Protein AF-A0A1F7TMH5-F1 (afdb_monomer_lite)

Radius of gyration: 15.03 Å; chains: 1; bounding box: 44×24×36 Å

Structure (mmCIF, N/CA/C/O backbone):
data_AF-A0A1F7TMH5-F1
#
_entry.id   AF-A0A1F7TMH5-F1
#
loop_
_atom_site.group_PDB
_atom_site.id
_atom_site.type_symbol
_atom_site.label_atom_id
_atom_site.label_alt_id
_atom_site.label_comp_id
_atom_site.label_asym_id
_atom_site.label_entity_id
_atom_site.label_seq_id
_atom_site.pdbx_PDB_ins_code
_atom_site.Cartn_x
_atom_site.Cartn_y
_atom_site.Cartn_z
_atom_site.occupancy
_atom_site.B_iso_or_equiv
_atom_site.auth_seq_id
_atom_site.auth_comp_id
_atom_site.auth_asym_id
_atom_site.auth_atom_id
_atom_site.pdbx_PDB_model_num
ATOM 1 N N . MET A 1 1 ? -27.586 -12.583 -5.499 1.00 42.78 1 MET A N 1
ATOM 2 C CA . MET A 1 1 ? -27.350 -11.183 -5.084 1.00 42.78 1 MET A CA 1
ATOM 3 C C . MET A 1 1 ? -25.896 -10.852 -5.382 1.00 42.78 1 MET A C 1
ATOM 5 O O . MET A 1 1 ? -25.031 -11.524 -4.844 1.00 42.78 1 MET A O 1
ATOM 9 N N . GLN A 1 2 ? -25.620 -9.915 -6.294 1.00 40.44 2 GLN A N 1
ATOM 10 C CA . GLN A 1 2 ? -24.253 -9.453 -6.565 1.00 40.44 2 GLN A CA 1
ATOM 11 C C . GLN A 1 2 ? -23.929 -8.322 -5.586 1.00 40.44 2 GLN A C 1
ATOM 13 O O . GLN A 1 2 ? -24.571 -7.273 -5.637 1.00 40.44 2 GLN A O 1
ATOM 18 N N . MET A 1 3 ? -22.976 -8.540 -4.679 1.00 44.62 3 MET A N 1
ATOM 19 C CA . MET A 1 3 ? -22.433 -7.465 -3.851 1.00 44.62 3 MET A CA 1
ATOM 20 C C . MET A 1 3 ? -21.598 -6.561 -4.757 1.00 44.62 3 MET A C 1
ATOM 22 O O . MET A 1 3 ? -20.544 -6.957 -5.246 1.00 44.62 3 MET A O 1
ATOM 26 N N . LYS A 1 4 ? -22.110 -5.362 -5.045 1.00 40.31 4 LYS A N 1
ATOM 27 C CA . LYS A 1 4 ? -21.350 -4.322 -5.738 1.00 40.31 4 LYS A CA 1
ATOM 28 C C . LYS A 1 4 ? -20.372 -3.732 -4.725 1.00 40.31 4 LYS A C 1
ATOM 30 O O . LYS A 1 4 ? -20.786 -2.970 -3.858 1.00 40.31 4 LYS A O 1
ATOM 35 N N . SER A 1 5 ? -19.100 -4.105 -4.814 1.00 40.12 5 SER A N 1
ATOM 36 C C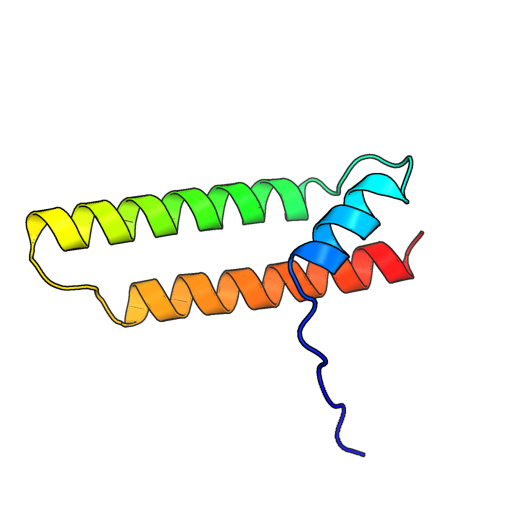A . SER A 1 5 ? -18.022 -3.447 -4.076 1.00 40.12 5 SER A CA 1
ATOM 37 C C . SER A 1 5 ? -17.892 -2.016 -4.596 1.00 40.12 5 SER A C 1
ATOM 39 O O . SER A 1 5 ? -17.457 -1.796 -5.728 1.00 40.12 5 SER A O 1
ATOM 41 N N . VAL A 1 6 ? -18.344 -1.043 -3.807 1.00 53.25 6 VAL A N 1
ATOM 42 C CA . VAL A 1 6 ? -18.168 0.376 -4.125 1.00 53.25 6 VAL A CA 1
ATOM 43 C C . VAL A 1 6 ? -16.713 0.732 -3.809 1.00 53.25 6 VAL A C 1
ATOM 45 O O . VAL A 1 6 ? -16.298 0.525 -2.670 1.00 53.25 6 VAL A O 1
ATOM 48 N N . PRO A 1 7 ? -15.924 1.239 -4.772 1.00 52.22 7 PRO A N 1
ATOM 49 C CA . PRO A 1 7 ? -14.563 1.672 -4.491 1.00 52.22 7 PRO A CA 1
ATOM 50 C C . PRO A 1 7 ? -14.604 2.871 -3.537 1.00 52.22 7 PRO A C 1
ATOM 52 O O . PRO A 1 7 ? -15.214 3.901 -3.840 1.00 52.22 7 PRO A O 1
ATOM 55 N N . ILE A 1 8 ? -13.981 2.727 -2.368 1.00 59.72 8 ILE A N 1
ATOM 56 C CA . ILE A 1 8 ? -13.823 3.819 -1.409 1.00 59.72 8 ILE A CA 1
ATOM 57 C C . ILE A 1 8 ? -12.823 4.801 -2.024 1.00 59.72 8 ILE A C 1
ATOM 59 O O . ILE A 1 8 ? -11.697 4.444 -2.358 1.00 59.72 8 ILE A O 1
ATOM 63 N N . THR A 1 9 ? -13.240 6.046 -2.247 1.00 67.38 9 THR A N 1
ATOM 64 C CA . THR A 1 9 ? -12.351 7.067 -2.816 1.00 67.38 9 THR A CA 1
ATOM 65 C C . THR A 1 9 ? -11.422 7.634 -1.740 1.00 67.38 9 THR A C 1
ATOM 67 O O . THR A 1 9 ? -11.774 7.668 -0.562 1.00 67.38 9 THR A O 1
ATOM 70 N N . GLN A 1 10 ? -10.252 8.149 -2.134 1.00 56.06 10 GLN A N 1
ATOM 71 C CA . GLN A 1 10 ? -9.290 8.774 -1.208 1.00 56.06 10 GLN A CA 1
ATOM 72 C C . GLN A 1 10 ? -9.926 9.883 -0.347 1.00 56.06 10 GLN A C 1
ATOM 74 O O . GLN A 1 10 ? -9.637 10.002 0.836 1.00 56.06 10 GLN A O 1
ATOM 79 N N . ALA A 1 11 ? -10.878 10.637 -0.902 1.00 55.94 11 ALA A N 1
ATOM 80 C CA . ALA A 1 11 ? -11.623 11.659 -0.167 1.00 55.94 11 ALA A CA 1
ATOM 81 C C . ALA A 1 11 ? -12.535 11.087 0.938 1.00 55.94 11 ALA A C 1
ATOM 83 O O . ALA A 1 11 ? -12.857 11.784 1.902 1.00 55.94 11 ALA A O 1
ATOM 84 N N . VAL A 1 12 ? -12.980 9.835 0.795 1.00 63.16 12 VAL A N 1
ATOM 85 C CA . VAL A 1 12 ? -13.735 9.114 1.826 1.00 63.16 12 VAL A CA 1
ATOM 86 C C . VAL A 1 12 ? -12.780 8.624 2.912 1.00 63.16 12 VAL A C 1
ATOM 88 O O . VAL A 1 12 ? -13.078 8.838 4.083 1.00 63.16 12 VAL A O 1
ATOM 91 N N . LEU A 1 13 ? -11.608 8.092 2.545 1.00 59.75 13 LEU A N 1
ATOM 92 C CA . LEU A 1 13 ? -10.548 7.727 3.498 1.00 59.75 13 LEU A CA 1
ATOM 93 C C . LEU A 1 13 ? -10.120 8.927 4.363 1.00 59.75 13 LEU A C 1
ATOM 95 O O . LEU A 1 13 ? -10.112 8.828 5.587 1.00 59.75 13 LEU A O 1
ATOM 99 N N . ASP A 1 14 ? -9.895 10.092 3.750 1.00 61.28 14 ASP A N 1
ATOM 100 C CA . ASP A 1 14 ? -9.508 11.319 4.461 1.00 61.28 14 ASP A CA 1
ATOM 101 C C . ASP A 1 14 ? -10.617 11.846 5.394 1.00 61.28 14 ASP A C 1
ATOM 103 O O . ASP A 1 14 ? -10.344 12.482 6.415 1.00 61.28 14 ASP A O 1
ATOM 107 N N . LYS A 1 15 ? -11.893 11.612 5.051 1.00 59.25 15 LYS A N 1
ATOM 108 C CA . LYS A 1 15 ? -13.036 11.950 5.917 1.00 59.25 15 LYS A CA 1
ATOM 109 C C . LYS A 1 15 ? -13.163 10.991 7.094 1.00 59.25 15 LYS A C 1
ATOM 111 O O . LYS A 1 15 ? -13.482 11.446 8.189 1.00 59.25 15 LYS A O 1
ATOM 116 N N . ILE A 1 16 ? -12.908 9.704 6.875 1.00 60.81 16 ILE A N 1
ATOM 117 C CA . ILE A 1 16 ? -12.910 8.674 7.918 1.00 60.81 16 ILE A CA 1
ATOM 118 C C . ILE A 1 16 ? -11.808 8.958 8.943 1.00 60.81 16 ILE A C 1
ATOM 120 O O . ILE A 1 16 ? -12.095 8.983 10.141 1.00 60.81 16 ILE A O 1
ATOM 124 N N . ASP A 1 17 ? -10.600 9.292 8.476 1.00 56.91 17 ASP A N 1
ATOM 125 C CA . ASP A 1 17 ? -9.471 9.688 9.330 1.00 56.91 17 ASP A CA 1
ATOM 126 C C . ASP A 1 17 ? -9.798 10.923 10.197 1.00 56.91 17 ASP A C 1
ATOM 128 O O . ASP A 1 17 ? -9.285 11.055 11.305 1.00 56.91 17 ASP A O 1
ATOM 132 N N . ARG A 1 18 ? -10.684 11.822 9.738 1.00 57.38 18 ARG A N 1
ATOM 133 C CA . ARG A 1 18 ? -11.131 12.998 10.513 1.00 57.38 18 ARG A CA 1
ATOM 134 C C . ARG A 1 18 ? -12.324 12.739 11.433 1.00 57.38 18 ARG A C 1
ATOM 136 O O . ARG A 1 18 ? -12.529 13.516 12.363 1.00 57.38 18 ARG A O 1
ATOM 143 N N . GLN A 1 19 ? -13.150 11.730 11.153 1.00 56.06 19 GLN A N 1
ATOM 144 C CA . GLN A 1 19 ? -14.398 11.487 11.889 1.00 56.06 19 GLN A CA 1
ATOM 145 C C . GLN A 1 19 ? -14.250 10.503 13.051 1.00 56.06 19 GLN A C 1
ATOM 147 O O . GLN A 1 19 ? -15.090 10.522 13.950 1.00 56.06 19 GLN A O 1
ATOM 152 N N . ARG A 1 20 ? -13.180 9.701 13.102 1.00 57.94 20 ARG A N 1
ATOM 153 C CA . ARG A 1 20 ? -12.899 8.838 14.255 1.00 57.94 20 ARG A CA 1
ATOM 154 C C . ARG A 1 20 ? -11.834 9.421 15.175 1.00 57.94 20 ARG A C 1
ATOM 156 O O . ARG A 1 20 ? -10.706 9.658 14.772 1.00 57.94 20 ARG A O 1
ATOM 163 N N . GLN A 1 21 ? -12.187 9.576 16.450 1.00 54.97 21 GLN A N 1
ATOM 164 C CA . GLN A 1 21 ? -11.281 9.990 17.532 1.00 54.97 21 GLN A CA 1
ATOM 165 C C . GLN A 1 21 ? -10.482 8.813 18.142 1.00 54.97 21 GLN A C 1
ATOM 167 O O . GLN A 1 21 ? -9.994 8.917 19.264 1.00 54.97 21 GLN A O 1
ATOM 172 N N . GLY A 1 22 ? -10.370 7.678 17.441 1.00 61.94 22 GLY A N 1
ATOM 173 C CA . GLY A 1 22 ? -9.644 6.487 17.903 1.00 61.94 22 GLY A CA 1
ATOM 174 C C . GLY A 1 22 ? -8.337 6.278 17.130 1.00 61.94 22 GLY A C 1
ATOM 175 O O . GLY A 1 22 ? -8.276 6.639 15.954 1.00 61.94 22 GLY A O 1
ATOM 176 N N . PRO A 1 23 ? -7.293 5.698 17.748 1.00 70.75 23 PRO A N 1
ATOM 177 C CA . PRO A 1 23 ? -6.048 5.411 17.047 1.00 70.75 23 PRO A CA 1
ATOM 178 C C . PRO A 1 23 ? -6.298 4.437 15.889 1.00 70.75 23 PRO A C 1
ATOM 180 O O . PRO A 1 23 ? -7.031 3.456 16.029 1.00 70.75 23 PRO A O 1
ATOM 183 N N . MET A 1 24 ? -5.683 4.718 14.740 1.00 80.81 24 MET A N 1
ATOM 184 C CA . MET A 1 24 ? -5.724 3.840 13.571 1.00 80.81 24 MET A CA 1
ATOM 185 C C . MET A 1 24 ? -5.135 2.460 13.931 1.00 80.81 24 MET A C 1
ATOM 187 O O . MET A 1 24 ? -4.070 2.415 14.553 1.00 80.81 24 MET A O 1
ATOM 191 N N . PRO A 1 25 ? -5.787 1.345 13.547 1.00 88.19 25 PRO A N 1
ATOM 192 C CA . PRO A 1 25 ? -5.272 0.003 13.780 1.00 88.19 25 PRO A CA 1
ATOM 193 C C . PRO A 1 25 ? -3.835 -0.167 13.258 1.00 88.19 25 PRO A C 1
ATOM 195 O O . PRO A 1 25 ? -3.552 0.247 12.125 1.00 88.19 25 PRO A O 1
ATOM 198 N N . PRO A 1 26 ? -2.927 -0.794 14.029 1.00 89.88 26 PRO A N 1
ATOM 199 C CA . PRO A 1 26 ? -1.543 -1.016 13.611 1.00 89.88 26 PRO A CA 1
ATOM 200 C C . PRO A 1 26 ? -1.414 -1.748 12.269 1.00 89.88 26 PRO A C 1
ATOM 202 O O . PRO A 1 26 ? -0.479 -1.491 11.514 1.00 89.88 26 PRO A O 1
ATOM 205 N N . GLU A 1 27 ? -2.359 -2.630 11.937 1.00 91.81 27 GLU A N 1
ATOM 206 C CA . GLU A 1 27 ? -2.377 -3.371 10.675 1.00 91.81 27 GLU A CA 1
ATOM 207 C C . GLU A 1 27 ? -2.601 -2.455 9.465 1.00 91.81 27 GLU A C 1
ATOM 209 O O . GLU A 1 27 ? -2.002 -2.677 8.413 1.00 91.81 27 GLU A O 1
ATOM 214 N N . ILE A 1 28 ? -3.426 -1.411 9.615 1.00 91.25 28 ILE A N 1
ATOM 215 C CA . ILE A 1 28 ? -3.671 -0.408 8.567 1.00 91.25 28 ILE A CA 1
ATOM 216 C C . ILE A 1 28 ? -2.409 0.426 8.353 1.00 91.25 28 ILE A C 1
ATOM 218 O O . ILE A 1 28 ? -1.995 0.628 7.212 1.00 91.25 28 ILE A O 1
ATOM 222 N N . ILE A 1 29 ? -1.770 0.870 9.440 1.00 91.69 29 ILE A N 1
ATOM 223 C CA . ILE A 1 29 ? -0.531 1.659 9.378 1.00 91.69 29 ILE A CA 1
ATOM 224 C C . ILE A 1 29 ? 0.565 0.855 8.676 1.00 91.69 29 ILE A C 1
ATOM 226 O O . ILE A 1 29 ? 1.132 1.314 7.686 1.00 91.69 29 ILE A O 1
ATOM 230 N N . LYS A 1 30 ? 0.801 -0.379 9.131 1.00 94.94 30 LYS A N 1
ATOM 231 C CA . LYS A 1 30 ? 1.823 -1.259 8.564 1.00 94.94 30 LYS A CA 1
ATOM 232 C C . LYS A 1 30 ? 1.588 -1.529 7.077 1.00 94.94 30 LYS A C 1
ATOM 234 O O . LYS A 1 30 ? 2.519 -1.453 6.283 1.00 94.94 30 LYS A O 1
ATOM 239 N N . LEU A 1 31 ? 0.347 -1.811 6.679 1.00 95.38 31 LEU A N 1
ATOM 240 C CA . LEU A 1 31 ? 0.040 -2.089 5.277 1.00 95.38 31 LEU A CA 1
ATOM 241 C C . LEU A 1 31 ? 0.213 -0.845 4.389 1.00 95.38 31 LEU A C 1
ATOM 243 O O . LEU A 1 31 ? 0.653 -0.971 3.248 1.00 95.38 31 LEU A O 1
ATOM 247 N N . LYS A 1 32 ? -0.073 0.360 4.903 1.00 93.00 32 LYS A N 1
ATOM 248 C CA . LYS A 1 32 ? 0.219 1.620 4.196 1.00 93.00 32 LYS A CA 1
ATOM 249 C C . LYS A 1 32 ? 1.720 1.799 3.972 1.00 93.00 32 LYS A C 1
ATOM 251 O O . LYS A 1 32 ? 2.121 2.143 2.862 1.00 93.00 32 LYS A O 1
ATOM 256 N N . GLU A 1 33 ? 2.541 1.521 4.983 1.00 95.38 33 GLU A N 1
ATOM 257 C CA . GLU A 1 33 ? 4.004 1.565 4.857 1.00 95.38 33 GLU A CA 1
ATOM 258 C C . GLU A 1 33 ? 4.525 0.537 3.841 1.00 95.38 33 GLU A C 1
ATOM 260 O O . GLU A 1 33 ? 5.380 0.864 3.019 1.00 95.38 33 GLU A O 1
ATOM 265 N N . GLU A 1 34 ? 3.986 -0.685 3.838 1.00 96.00 34 GLU A N 1
ATOM 266 C CA . GLU A 1 34 ? 4.345 -1.724 2.861 1.00 96.00 34 GLU A CA 1
ATOM 267 C C . GLU A 1 34 ? 3.985 -1.312 1.420 1.00 96.00 34 GLU A C 1
ATOM 269 O O . GLU A 1 34 ? 4.795 -1.487 0.504 1.00 96.00 34 GLU A O 1
ATOM 274 N N . ILE A 1 35 ? 2.805 -0.714 1.208 1.00 94.38 35 ILE A N 1
ATOM 275 C CA . ILE A 1 35 ? 2.381 -0.191 -0.103 1.00 94.38 35 ILE A CA 1
ATOM 276 C C . ILE A 1 35 ? 3.329 0.908 -0.586 1.00 94.38 35 ILE A C 1
ATOM 278 O O . ILE A 1 35 ? 3.732 0.899 -1.753 1.00 94.38 35 ILE A O 1
ATOM 282 N N . GLU A 1 36 ? 3.696 1.838 0.294 1.00 94.75 36 GLU A N 1
ATOM 283 C CA . GLU A 1 36 ? 4.620 2.929 -0.021 1.00 94.75 36 GLU A CA 1
ATOM 284 C C . GLU A 1 36 ? 5.994 2.379 -0.432 1.00 94.75 36 GLU A C 1
ATOM 286 O O . GLU A 1 36 ? 6.520 2.728 -1.489 1.00 94.75 36 GLU A O 1
ATOM 291 N N . GLN A 1 37 ? 6.541 1.431 0.336 1.00 95.06 37 GLN A N 1
ATOM 292 C CA . GLN A 1 37 ? 7.826 0.796 0.028 1.00 95.06 37 GLN A CA 1
ATOM 293 C C . GLN A 1 37 ? 7.819 0.078 -1.328 1.00 95.06 37 GLN A C 1
ATOM 295 O O . GLN A 1 37 ? 8.765 0.218 -2.106 1.00 95.06 37 GLN A O 1
ATOM 300 N N . GLN A 1 38 ? 6.760 -0.677 -1.639 1.00 92.81 38 GLN A N 1
ATOM 301 C CA . GLN A 1 38 ? 6.642 -1.377 -2.923 1.00 92.81 38 GLN A CA 1
ATOM 302 C C . GLN A 1 38 ? 6.455 -0.411 -4.094 1.00 92.81 38 GLN A C 1
ATOM 304 O O . GLN A 1 38 ? 7.016 -0.634 -5.167 1.00 92.81 38 GLN A O 1
ATOM 309 N N . THR A 1 39 ? 5.724 0.686 -3.888 1.00 92.88 39 THR A N 1
ATOM 310 C CA . THR A 1 39 ? 5.553 1.735 -4.902 1.00 92.88 39 THR A CA 1
ATOM 311 C C . THR A 1 39 ? 6.896 2.395 -5.213 1.00 92.88 39 THR A C 1
ATOM 313 O O . THR A 1 39 ? 7.309 2.419 -6.372 1.00 92.88 39 THR A O 1
ATOM 316 N N . GLN A 1 40 ? 7.647 2.803 -4.185 1.00 93.94 40 GLN A N 1
ATOM 317 C CA . GLN A 1 40 ? 8.984 3.383 -4.347 1.00 93.94 40 GLN A CA 1
ATOM 318 C C . GLN A 1 40 ? 9.973 2.409 -4.999 1.00 93.94 40 GLN A C 1
ATOM 320 O O . GLN A 1 40 ? 10.819 2.813 -5.799 1.00 93.94 40 GLN A O 1
ATOM 325 N N . LEU A 1 41 ? 9.894 1.115 -4.671 1.00 91.25 41 LEU A N 1
ATOM 326 C CA . LEU A 1 41 ? 10.699 0.089 -5.332 1.00 91.25 41 LEU A CA 1
ATOM 327 C C . LEU A 1 41 ? 10.339 -0.017 -6.819 1.00 91.25 41 LEU A C 1
ATOM 329 O O . LEU A 1 41 ? 11.236 -0.052 -7.660 1.00 91.25 41 LEU A O 1
ATOM 333 N N . GLY A 1 42 ? 9.046 -0.029 -7.144 1.00 91.44 42 GLY A N 1
ATOM 334 C CA . GLY A 1 42 ? 8.551 -0.051 -8.519 1.00 91.44 42 GLY A CA 1
ATOM 335 C C . GLY A 1 42 ? 9.020 1.151 -9.334 1.00 91.44 42 GLY A C 1
ATOM 336 O O . GLY A 1 42 ? 9.494 0.985 -10.457 1.00 91.44 42 GLY A O 1
ATOM 337 N N . GLU A 1 43 ? 8.967 2.347 -8.751 1.00 92.19 43 GLU A N 1
ATOM 338 C CA . GLU A 1 43 ? 9.465 3.579 -9.366 1.00 92.19 43 GLU A CA 1
ATOM 339 C C . GLU A 1 43 ? 10.977 3.531 -9.606 1.00 92.19 43 GLU A C 1
ATOM 341 O O . GLU A 1 43 ? 11.434 3.815 -10.713 1.00 92.19 43 GLU A O 1
ATOM 346 N N . LYS A 1 44 ? 11.765 3.099 -8.612 1.00 92.25 44 LYS A N 1
ATOM 347 C CA . LYS A 1 44 ? 13.220 2.919 -8.767 1.00 92.25 44 LYS A CA 1
ATOM 348 C C . LYS A 1 44 ? 13.543 1.919 -9.873 1.00 92.25 44 LYS A C 1
ATOM 350 O O . LYS A 1 44 ? 14.409 2.182 -10.703 1.00 92.25 44 LYS A O 1
ATOM 355 N N . MET A 1 45 ? 12.836 0.792 -9.914 1.00 89.25 45 MET A N 1
ATOM 356 C CA . MET A 1 45 ? 13.015 -0.219 -10.957 1.00 89.25 45 MET A CA 1
ATOM 357 C C . MET A 1 45 ? 12.663 0.324 -12.342 1.00 89.25 45 MET A C 1
ATOM 359 O O . MET A 1 45 ? 13.395 0.063 -13.296 1.00 89.25 45 MET A O 1
ATOM 363 N N . TYR A 1 46 ? 11.597 1.116 -12.455 1.00 91.50 46 TYR A N 1
ATOM 364 C CA . TYR A 1 46 ? 11.226 1.770 -13.705 1.00 91.50 46 TYR A CA 1
ATOM 365 C C . TYR A 1 46 ? 12.299 2.763 -14.165 1.00 91.50 46 TYR A C 1
ATOM 367 O O . TYR A 1 46 ? 12.692 2.735 -15.327 1.00 91.50 46 TYR A O 1
ATOM 375 N N . VAL A 1 47 ? 12.839 3.579 -13.256 1.00 92.94 47 VAL A N 1
ATOM 376 C CA . VAL A 1 47 ? 13.941 4.505 -13.567 1.00 92.94 47 VAL A CA 1
ATOM 377 C C . VAL A 1 47 ? 15.188 3.757 -14.049 1.00 92.94 47 VAL A C 1
ATOM 379 O O . VAL A 1 47 ? 15.844 4.208 -14.984 1.00 92.94 47 VAL A O 1
ATOM 382 N N . LEU A 1 48 ? 15.513 2.612 -13.441 1.00 91.62 48 LEU A N 1
ATOM 383 C CA . LEU A 1 48 ? 16.708 1.834 -13.785 1.00 91.62 48 LEU A CA 1
ATOM 384 C C . LEU A 1 48 ? 16.566 1.024 -15.078 1.00 91.62 48 LEU A C 1
ATOM 386 O O . LEU A 1 48 ? 17.542 0.855 -15.803 1.00 91.62 48 LEU A O 1
ATOM 390 N N . THR A 1 49 ? 15.379 0.481 -15.348 1.00 90.94 49 THR A N 1
ATOM 391 C CA . THR A 1 49 ? 15.177 -0.516 -16.416 1.00 90.94 49 THR A CA 1
ATOM 392 C C . THR A 1 49 ? 14.304 -0.018 -17.566 1.00 90.94 49 THR A C 1
ATOM 394 O O . THR A 1 49 ? 14.235 -0.670 -18.604 1.00 90.94 49 THR A O 1
ATOM 397 N N . GLY A 1 50 ? 13.613 1.113 -17.395 1.00 90.81 50 GLY A N 1
ATOM 398 C CA . GLY A 1 50 ? 12.602 1.622 -18.326 1.00 90.81 50 GLY A CA 1
ATOM 399 C C . GLY A 1 50 ? 11.309 0.799 -18.362 1.00 90.81 50 GLY A C 1
ATOM 400 O O . GLY A 1 50 ? 10.411 1.110 -19.142 1.00 90.81 50 GLY A O 1
ATOM 401 N N . GLY A 1 51 ? 11.199 -0.253 -17.544 1.00 87.88 51 GLY A N 1
ATOM 402 C CA . GLY A 1 51 ? 10.067 -1.172 -17.521 1.00 87.88 51 GLY A CA 1
ATOM 403 C C . GLY A 1 51 ? 9.481 -1.324 -16.123 1.00 87.88 51 GLY A C 1
ATOM 404 O O . GLY A 1 51 ? 10.199 -1.356 -15.126 1.00 87.88 51 GLY A O 1
ATOM 405 N N . MET A 1 52 ? 8.155 -1.435 -16.043 1.00 85.19 52 MET A N 1
ATOM 406 C CA . MET A 1 52 ? 7.465 -1.753 -14.795 1.00 85.19 52 MET A CA 1
ATOM 407 C C . MET A 1 52 ? 7.048 -3.221 -14.807 1.00 85.19 52 MET A C 1
ATOM 409 O O . MET A 1 52 ? 6.385 -3.676 -15.738 1.00 85.19 52 MET A O 1
ATOM 413 N N . HIS A 1 53 ? 7.445 -3.974 -13.779 1.00 86.62 53 HIS A N 1
ATOM 414 C CA . HIS A 1 53 ? 7.136 -5.398 -13.704 1.00 86.62 53 HIS A CA 1
ATOM 415 C C . HIS A 1 53 ? 5.647 -5.598 -13.360 1.00 86.62 53 HIS A C 1
ATOM 417 O O . HIS A 1 53 ? 5.229 -5.186 -12.274 1.00 86.62 53 HIS A O 1
ATOM 423 N N . PRO A 1 54 ? 4.837 -6.269 -14.204 1.00 88.31 54 PRO A N 1
ATOM 424 C CA . PRO A 1 54 ? 3.396 -6.408 -13.968 1.00 88.31 54 PRO A CA 1
ATOM 425 C C . PRO A 1 54 ? 3.048 -7.055 -12.622 1.00 88.31 54 PRO A C 1
ATOM 427 O O . PRO A 1 54 ? 2.094 -6.647 -11.971 1.00 88.31 54 PRO A O 1
ATOM 430 N N . ALA A 1 55 ? 3.860 -8.013 -12.158 1.00 89.75 55 ALA A N 1
ATOM 431 C CA . ALA A 1 55 ? 3.656 -8.640 -10.849 1.00 89.75 55 ALA A CA 1
ATOM 432 C C . ALA A 1 55 ? 3.803 -7.660 -9.668 1.00 89.75 55 ALA A C 1
ATOM 434 O O . ALA A 1 55 ? 3.118 -7.821 -8.663 1.00 89.75 55 ALA A O 1
ATOM 435 N N . LEU A 1 56 ? 4.657 -6.636 -9.789 1.00 89.62 56 LEU A N 1
ATOM 436 C CA . LEU A 1 56 ? 4.802 -5.610 -8.753 1.00 89.62 56 LEU A CA 1
ATOM 437 C C . LEU A 1 56 ? 3.563 -4.711 -8.717 1.00 89.62 56 LEU A C 1
ATOM 439 O O . LEU A 1 56 ? 3.039 -4.434 -7.643 1.00 89.62 56 LEU A O 1
ATOM 443 N N . ILE A 1 57 ? 3.047 -4.330 -9.891 1.00 89.31 57 ILE A N 1
ATOM 444 C CA . ILE A 1 57 ? 1.791 -3.573 -10.006 1.00 89.31 57 ILE A CA 1
ATOM 445 C C . ILE A 1 57 ? 0.649 -4.362 -9.367 1.00 89.31 57 ILE A C 1
ATOM 447 O O . ILE A 1 57 ? -0.067 -3.826 -8.524 1.00 89.31 57 ILE A O 1
ATOM 451 N N . GLN A 1 58 ? 0.508 -5.640 -9.729 1.00 93.44 58 GLN A N 1
ATOM 452 C CA . GLN A 1 58 ? -0.542 -6.495 -9.184 1.00 93.44 58 GLN A CA 1
ATOM 453 C C . GLN A 1 58 ? -0.423 -6.629 -7.662 1.00 93.44 58 GLN A C 1
ATOM 455 O O . GLN A 1 58 ? -1.416 -6.459 -6.964 1.00 93.44 58 GLN A O 1
ATOM 460 N N . GLY A 1 59 ? 0.792 -6.824 -7.138 1.00 92.81 59 GLY A N 1
ATOM 461 C CA . GLY A 1 59 ? 1.028 -6.867 -5.695 1.00 92.81 59 GLY A CA 1
ATOM 462 C C . GLY A 1 59 ? 0.579 -5.588 -4.983 1.00 92.81 59 GLY A C 1
ATOM 463 O O . GLY A 1 59 ? -0.082 -5.659 -3.949 1.00 92.81 59 GLY A O 1
ATOM 464 N N . VAL A 1 60 ? 0.862 -4.411 -5.552 1.00 92.44 60 VAL A N 1
ATOM 465 C CA . VAL A 1 60 ? 0.406 -3.125 -4.996 1.00 92.44 60 VAL A CA 1
ATOM 466 C C . VAL A 1 60 ? -1.117 -2.988 -5.037 1.00 92.44 60 VAL A C 1
ATOM 468 O O . VAL A 1 60 ? -1.713 -2.522 -4.065 1.00 92.44 60 VAL A O 1
ATOM 471 N N . VAL A 1 61 ? -1.761 -3.410 -6.127 1.00 92.81 61 VAL A N 1
ATOM 472 C CA . VAL A 1 61 ? -3.228 -3.405 -6.253 1.00 92.81 61 VAL A CA 1
ATOM 473 C C . VAL A 1 61 ? -3.869 -4.311 -5.201 1.00 92.81 61 VAL A C 1
ATOM 475 O O . VAL A 1 61 ? -4.776 -3.876 -4.493 1.00 92.81 61 VAL A O 1
ATOM 478 N N . ASP A 1 62 ? -3.360 -5.530 -5.032 1.00 95.62 62 ASP A N 1
ATOM 479 C CA . ASP A 1 62 ? -3.883 -6.493 -4.058 1.00 95.62 62 ASP A CA 1
ATOM 480 C C . ASP A 1 62 ? -3.736 -5.977 -2.618 1.00 95.62 62 ASP 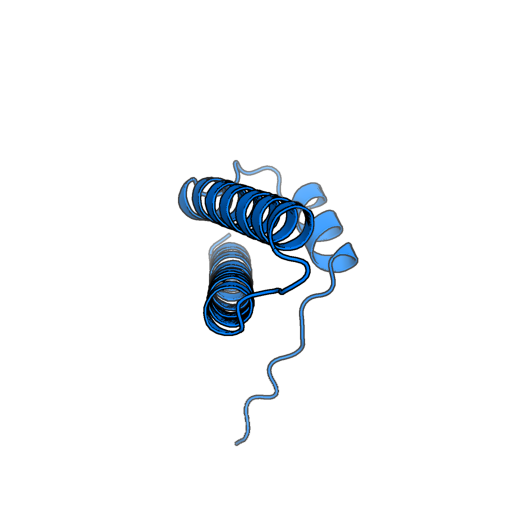A C 1
ATOM 482 O O . ASP A 1 62 ? -4.644 -6.123 -1.795 1.00 95.62 62 ASP A O 1
ATOM 486 N N . MET A 1 63 ? -2.615 -5.318 -2.304 1.00 95.12 63 MET A N 1
ATOM 487 C CA . MET A 1 63 ? -2.419 -4.674 -1.004 1.00 95.12 63 MET A CA 1
ATOM 488 C C . MET A 1 63 ? -3.408 -3.528 -0.770 1.00 95.12 63 MET A C 1
ATOM 490 O O . MET A 1 63 ? -3.938 -3.413 0.333 1.00 95.12 63 MET A O 1
ATOM 494 N N . LYS A 1 64 ? -3.713 -2.715 -1.790 1.00 91.25 64 LYS A N 1
ATOM 495 C CA . LYS A 1 64 ? -4.721 -1.646 -1.683 1.00 91.25 64 LYS A CA 1
ATOM 496 C C . LYS A 1 64 ? -6.126 -2.203 -1.444 1.00 91.25 64 LYS A C 1
ATOM 498 O O . LYS A 1 64 ? -6.824 -1.706 -0.571 1.00 91.25 64 LYS A O 1
ATOM 503 N N . LEU A 1 65 ? -6.504 -3.292 -2.113 1.00 93.44 65 LEU A N 1
ATOM 504 C CA . LEU A 1 65 ? -7.788 -3.962 -1.861 1.00 93.44 65 LEU A CA 1
ATOM 505 C C . LEU A 1 65 ? -7.878 -4.530 -0.436 1.00 93.44 65 LEU A C 1
ATOM 507 O O . LEU A 1 65 ? -8.920 -4.445 0.214 1.00 93.44 65 LEU A O 1
ATOM 511 N N . ARG A 1 66 ? -6.778 -5.090 0.084 1.00 94.31 66 ARG A N 1
ATOM 512 C CA . ARG A 1 66 ? -6.699 -5.522 1.489 1.00 94.31 66 ARG A CA 1
ATOM 513 C C . ARG A 1 66 ? -6.827 -4.342 2.451 1.00 94.31 66 ARG A C 1
ATOM 515 O O . ARG A 1 66 ? -7.493 -4.479 3.474 1.00 94.31 66 ARG A O 1
ATOM 522 N N . LEU A 1 67 ? -6.212 -3.205 2.127 1.00 92.06 67 LEU A N 1
ATOM 523 C CA . LEU A 1 67 ? -6.308 -1.978 2.913 1.00 92.06 67 LEU A CA 1
ATOM 524 C C . LEU A 1 67 ? -7.753 -1.468 2.972 1.00 92.06 67 LEU A C 1
ATOM 526 O O . LEU A 1 67 ? -8.233 -1.161 4.061 1.00 92.06 67 LEU A O 1
ATOM 530 N N . ASP A 1 68 ? -8.469 -1.471 1.846 1.00 88.62 68 ASP A N 1
ATOM 531 C CA . ASP A 1 68 ? -9.895 -1.122 1.797 1.00 88.62 68 ASP A CA 1
ATOM 532 C C . ASP A 1 68 ? -10.730 -2.035 2.707 1.00 88.62 68 ASP A C 1
ATOM 534 O O . ASP A 1 68 ? -11.586 -1.561 3.455 1.00 88.62 68 ASP A O 1
ATOM 538 N N . GLY A 1 69 ? -10.440 -3.342 2.707 1.00 88.75 69 GLY A N 1
ATOM 539 C CA . GLY A 1 69 ? -11.081 -4.305 3.604 1.00 88.75 69 GLY A CA 1
ATOM 540 C C . GLY A 1 69 ? -10.802 -4.034 5.087 1.00 88.75 69 GLY A C 1
ATOM 541 O O . GLY A 1 69 ? -11.714 -4.126 5.909 1.00 88.75 69 GLY A O 1
ATOM 542 N N . LEU A 1 70 ? -9.568 -3.657 5.439 1.00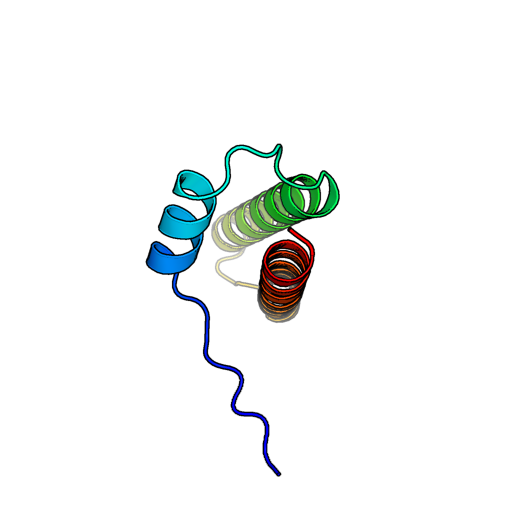 89.19 70 LEU A N 1
ATOM 543 C CA . LEU A 1 70 ? -9.218 -3.275 6.812 1.00 89.19 70 LEU A CA 1
ATOM 544 C C . LEU A 1 70 ? -9.931 -1.989 7.242 1.00 89.19 70 LEU A C 1
ATOM 546 O O . LEU A 1 70 ? -10.416 -1.922 8.369 1.00 89.19 70 LEU A O 1
ATOM 550 N N . TYR A 1 71 ? -10.040 -0.997 6.355 1.00 86.12 71 TYR A N 1
ATOM 551 C CA . TYR A 1 71 ? -10.807 0.220 6.620 1.00 86.12 71 TYR A CA 1
ATOM 552 C C . TYR A 1 71 ? -12.293 -0.079 6.813 1.00 86.12 71 TYR A C 1
ATOM 554 O O . TYR A 1 71 ? -12.876 0.403 7.779 1.00 86.12 71 TYR A O 1
ATOM 562 N N . ALA A 1 72 ? -12.898 -0.895 5.947 1.00 85.94 72 ALA A N 1
ATOM 563 C CA . ALA A 1 72 ? -14.299 -1.289 6.076 1.00 85.94 72 ALA A CA 1
ATOM 564 C C . ALA A 1 72 ? -14.564 -2.009 7.406 1.00 85.94 72 ALA A C 1
ATOM 566 O O . ALA A 1 72 ? -15.455 -1.613 8.151 1.00 85.94 72 ALA A O 1
ATOM 567 N N . LYS A 1 73 ? -13.729 -2.997 7.754 1.00 86.62 73 LYS A N 1
ATOM 568 C CA . LYS A 1 73 ? -13.825 -3.706 9.036 1.00 86.62 73 LYS A CA 1
ATOM 569 C C . LYS A 1 73 ? -13.683 -2.750 10.213 1.00 86.62 73 LYS A C 1
ATOM 571 O O . LYS A 1 73 ? -14.483 -2.789 11.141 1.00 86.62 73 LYS A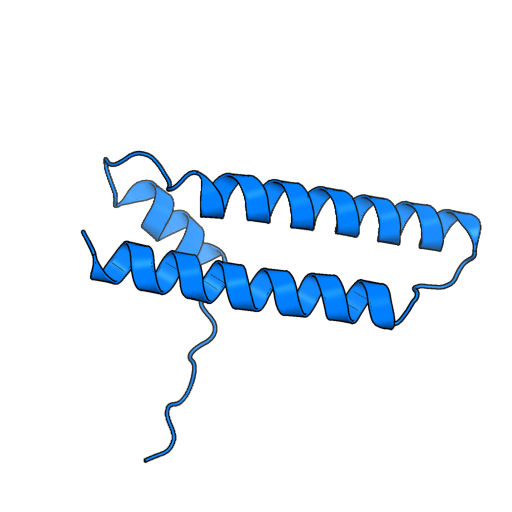 O 1
ATOM 576 N N . TRP A 1 74 ? -12.678 -1.878 10.166 1.00 83.25 74 TRP A N 1
ATOM 577 C CA . TRP A 1 74 ? -12.478 -0.893 11.213 1.00 83.25 74 TRP A CA 1
ATOM 578 C C . TRP A 1 74 ? -13.743 -0.053 11.374 1.00 83.25 74 TRP A C 1
ATOM 580 O O . TRP A 1 74 ? -14.240 0.032 12.492 1.00 83.25 74 TRP A O 1
ATOM 590 N N . LEU A 1 75 ? -14.303 0.492 10.289 1.00 80.50 75 LEU A N 1
ATOM 591 C CA . LEU A 1 75 ? -15.535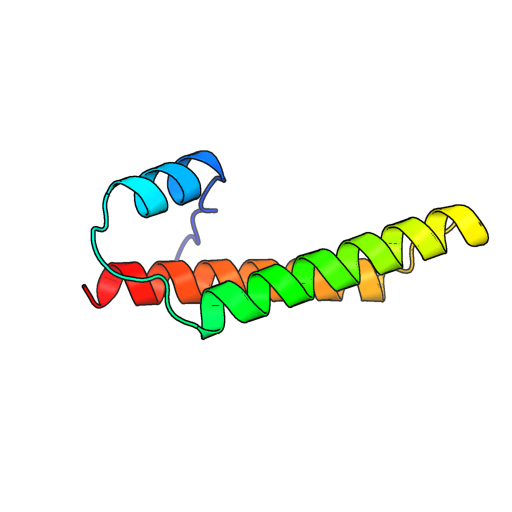 1.292 10.288 1.00 80.50 75 LEU A CA 1
ATOM 592 C C . LEU A 1 75 ? -16.764 0.572 10.853 1.00 80.50 75 LEU A C 1
ATOM 594 O O . LEU A 1 75 ? -17.600 1.225 11.466 1.00 80.50 75 LEU A O 1
ATOM 598 N N . GLU A 1 76 ? -16.880 -0.738 10.657 1.00 80.50 76 GLU A N 1
ATOM 599 C CA . GLU A 1 76 ? -17.982 -1.540 11.202 1.00 80.50 76 GLU A CA 1
ATOM 600 C C . GLU A 1 76 ? -17.824 -1.826 12.707 1.00 80.50 76 GLU A C 1
ATOM 602 O O . GLU A 1 76 ? -18.820 -1.968 13.412 1.00 80.50 76 GLU A O 1
ATOM 607 N N . GLU A 1 77 ? -16.587 -1.891 13.214 1.00 69.62 77 GLU A N 1
ATOM 608 C CA . GLU A 1 77 ? -16.267 -2.299 14.594 1.00 69.62 77 GLU A CA 1
ATOM 609 C C . GLU A 1 77 ? -16.208 -1.156 15.630 1.00 69.62 77 GLU A C 1
ATOM 611 O O . GLU A 1 77 ? -15.878 -1.406 16.790 1.00 69.62 77 GLU A O 1
ATOM 616 N N . GLY A 1 78 ? -16.513 0.094 15.268 1.00 57.78 78 GLY A N 1
ATOM 617 C CA . GLY A 1 78 ? -16.388 1.243 16.188 1.00 57.78 78 GLY A CA 1
ATOM 618 C C . GLY A 1 78 ? -17.362 2.379 15.938 1.00 57.78 78 GLY A C 1
ATOM 619 O O . GLY A 1 78 ? -17.510 3.195 16.867 1.00 57.78 78 GLY A O 1
#

pLDDT: mean 79.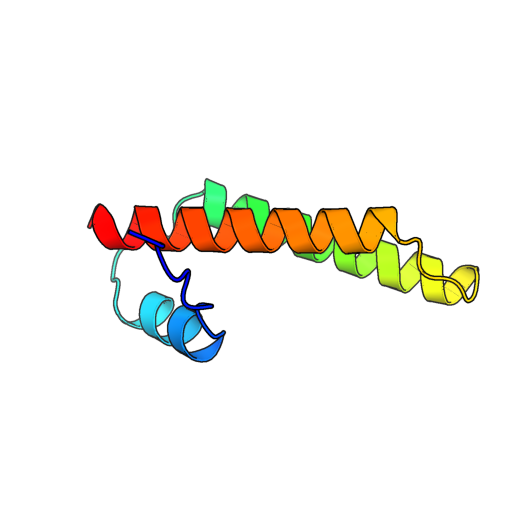57, std 17.16, range [40.12, 96.0]

Organism: NCBI:txid1802385

Sequence (78 aa):
MQMKSVPITQAVLDKIDRQRQGPMPPEIIKLKEEIEQQTQLGEKMYVLTGGMHPALIQGVVDMKLRLDGLYAKWLEEG

Foldseek 3Di:
DDPDDDDQDVVNVVVLVVPDPDDDDPVLVVLVVVLVVLVVVQVVCCVVPVDGDVVSVVVSVVSVVVSVVSSVVVVVPD

Secondary structure (DSSP, 8-state):
-----PPPPHHHHHHHHHH--SPPPHHHHHHHHHHHHHHHHHHHHHHHHS---HHHHHHHHHHHHHHHHHHHHHHH--